Protein AF-A0A365UCQ8-F1 (afdb_monomer)

Foldseek 3Di:
DDKDWDDDDPVLLVVLVQLLVVDDLVQADAFDPDPQSDDPVRLVSLLVSLQVSQCVVVVNPNVRGDPALVVSQSSSQSSVQSCCCNRVVQVLKFWIWMDAPGIGIWMWGDDPDAIWIWTCRLCVQVAPNIDTGGLVVCVVRQQVGDDRNHTNSVVVVNRSPDSDHRD

Secondary structure (DSSP, 8-state):
---EE-PPPHHHHHHHHHHHHH--GGGSPPPPSSTTS--HHHHHHHHHHHHHHHHHHTTT-GGGS-SSSTTTHHHHHHHHHHHHHHHS---EEEEEEEESSS-EEEEEEESSSSPEEEES-GGGGT--S-EEEEHHHHHHHHTT-EETTEEHHHHHHHHHT------

Organism: NCBI:txid2259333

pLDDT: mean 89.52, std 8.08, range [54.94, 97.38]

Sequence (167 aa):
MKLYVQNPSTFFVQRAYELYNSVRNTDLPQKAGVKYGIDDSTWTKLIETTKAKLLDMAKGDKNLVPRDENGLCIYASVVAAKFFVLRNHILDTHVVRVDGKSDHYYAVAAFGGPPIICDLTCRQFGGPKYFVGTLAELKPSAKQVQAMGSNLYEIYKLGTQTRQFVV

Radius of gyration: 14.58 Å; Cα contacts (8 Å, |Δi|>4): 298; chains: 1; bounding box: 34×37×34 Å

Mean predicted aligned error: 4.05 Å

Structure (mmCIF, N/CA/C/O backbone):
data_AF-A0A365UCQ8-F1
#
_entry.id   AF-A0A365UCQ8-F1
#
loop_
_atom_site.group_PDB
_atom_site.id
_atom_site.type_symbol
_atom_site.label_atom_id
_atom_site.label_alt_id
_atom_site.label_comp_id
_atom_site.label_asym_id
_atom_site.label_entity_id
_atom_site.label_seq_id
_atom_site.pdbx_PDB_ins_code
_atom_site.Cartn_x
_atom_site.Cartn_y
_atom_site.Cartn_z
_atom_site.occupancy
_atom_site.B_iso_or_equiv
_atom_site.auth_seq_id
_atom_site.auth_comp_id
_atom_site.auth_asym_id
_atom_site.auth_atom_id
_atom_site.pdbx_PDB_model_num
ATOM 1 N N . MET A 1 1 ? -10.649 20.906 -3.510 1.00 67.38 1 MET A N 1
ATOM 2 C CA . MET A 1 1 ? -10.418 19.864 -4.536 1.00 67.38 1 MET A CA 1
ATOM 3 C C . MET A 1 1 ? -11.220 18.634 -4.142 1.00 67.38 1 MET A C 1
ATOM 5 O O . MET A 1 1 ? -11.308 18.376 -2.948 1.00 67.38 1 MET A O 1
ATOM 9 N N . LYS A 1 2 ? -11.851 17.927 -5.085 1.00 81.56 2 LYS A N 1
ATOM 10 C CA . LYS A 1 2 ? -12.670 16.743 -4.778 1.00 81.56 2 LYS A CA 1
ATOM 11 C C . LYS A 1 2 ? -11.851 15.475 -5.036 1.00 81.56 2 LYS A C 1
ATOM 13 O O . LYS A 1 2 ? -11.215 15.389 -6.079 1.00 81.56 2 LYS A O 1
ATOM 18 N N . LEU A 1 3 ? -11.836 14.560 -4.067 1.00 88.62 3 LEU A N 1
ATOM 19 C CA . LEU A 1 3 ? -11.133 13.275 -4.131 1.00 88.62 3 LEU A CA 1
ATOM 20 C C . LEU A 1 3 ? -12.063 12.184 -4.663 1.00 88.62 3 LEU A C 1
ATOM 22 O O . LEU A 1 3 ? -13.264 12.214 -4.376 1.00 88.62 3 LEU A O 1
ATOM 26 N N . TYR A 1 4 ? -11.507 11.213 -5.385 1.00 88.69 4 TYR A N 1
ATOM 27 C CA . TYR A 1 4 ? -12.265 10.098 -5.955 1.00 88.69 4 TYR A CA 1
ATOM 28 C C . TYR A 1 4 ? -11.493 8.790 -5.839 1.00 88.69 4 TYR A C 1
ATOM 30 O O . TYR A 1 4 ? -10.287 8.767 -6.051 1.00 88.69 4 TYR A O 1
ATOM 38 N N . VAL A 1 5 ? -12.192 7.689 -5.564 1.00 87.88 5 VAL A N 1
ATOM 39 C CA . VAL A 1 5 ? -11.626 6.356 -5.796 1.00 87.88 5 VAL A CA 1
ATOM 40 C C . VAL A 1 5 ? -11.814 6.017 -7.269 1.00 87.88 5 VAL A C 1
ATOM 42 O O . VAL A 1 5 ? -12.903 6.220 -7.815 1.00 87.88 5 VAL A O 1
ATOM 45 N N . GLN A 1 6 ? -10.754 5.556 -7.923 1.00 84.38 6 GLN A N 1
ATOM 46 C CA . GLN A 1 6 ? -10.782 5.220 -9.343 1.00 84.38 6 GLN A CA 1
ATOM 47 C C . GLN A 1 6 ? -10.001 3.944 -9.619 1.00 84.38 6 GLN A C 1
ATOM 49 O O . GLN A 1 6 ? -8.997 3.665 -8.973 1.00 84.38 6 GLN A O 1
ATOM 54 N N . ASN A 1 7 ? -10.382 3.234 -10.678 1.00 77.94 7 ASN A N 1
ATOM 55 C CA . ASN A 1 7 ? -9.488 2.244 -11.263 1.00 77.94 7 ASN A CA 1
ATOM 56 C C . ASN A 1 7 ? -8.293 2.967 -11.929 1.00 77.94 7 ASN A C 1
ATOM 58 O O . ASN A 1 7 ? -8.477 4.033 -12.525 1.00 77.94 7 ASN A O 1
ATOM 62 N N . PRO A 1 8 ? -7.059 2.452 -11.824 1.00 71.19 8 PRO A N 1
ATOM 63 C CA . PRO A 1 8 ? -5.920 2.983 -12.562 1.00 71.19 8 PRO A CA 1
ATOM 64 C C . PRO A 1 8 ? -6.050 2.704 -14.061 1.00 71.19 8 PRO A C 1
ATOM 66 O O . PRO A 1 8 ? -6.868 1.894 -14.498 1.00 71.19 8 PRO A O 1
ATOM 69 N N . SER A 1 9 ? -5.206 3.366 -14.859 1.00 75.25 9 SER A N 1
ATOM 70 C CA . SER A 1 9 ? -5.095 3.052 -16.288 1.00 75.25 9 SER A CA 1
ATOM 71 C C . SER A 1 9 ? -4.708 1.584 -16.512 1.00 75.25 9 SER A C 1
ATOM 73 O O . SER A 1 9 ? -4.006 0.985 -15.693 1.00 75.25 9 SER A O 1
ATOM 75 N N . THR A 1 10 ? -5.103 1.021 -17.654 1.00 73.88 10 THR A N 1
ATOM 76 C CA . THR A 1 10 ? -4.828 -0.379 -18.029 1.00 73.88 10 THR A CA 1
ATOM 77 C C . THR A 1 10 ? -3.340 -0.734 -17.997 1.00 73.88 10 THR A C 1
ATOM 79 O O . THR A 1 10 ? -2.982 -1.821 -17.552 1.00 73.88 10 THR A O 1
ATOM 82 N N . PHE A 1 11 ? -2.462 0.191 -18.391 1.00 71.00 11 PHE A N 1
ATOM 83 C CA . PHE A 1 11 ? -1.012 -0.009 -18.330 1.00 71.00 11 PHE A CA 1
ATOM 84 C C . PHE A 1 11 ? -0.507 -0.198 -16.891 1.00 71.00 11 PHE A C 1
ATOM 86 O O . PHE A 1 11 ? 0.287 -1.100 -16.615 1.00 71.00 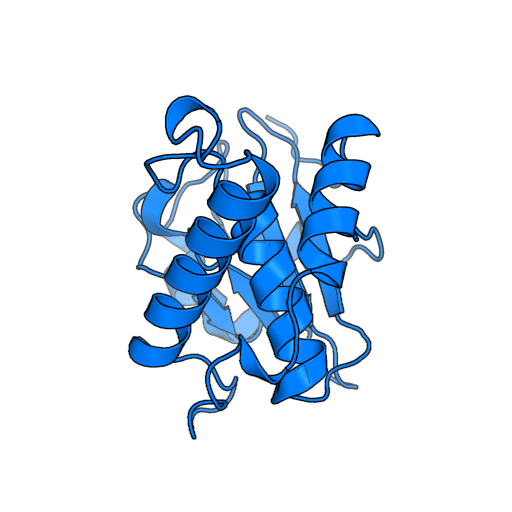11 PHE A O 1
ATOM 93 N N . PHE A 1 12 ? -0.995 0.624 -15.956 1.00 76.38 12 PHE A N 1
ATOM 94 C CA . PHE A 1 12 ? -0.628 0.503 -14.544 1.00 76.38 12 PHE A CA 1
ATOM 95 C C . PHE A 1 12 ? -1.195 -0.770 -13.915 1.00 76.38 12 PHE A C 1
ATOM 97 O O . PHE A 1 12 ? -0.492 -1.415 -13.140 1.00 76.38 12 PHE A O 1
ATOM 104 N N . VAL A 1 13 ? -2.416 -1.168 -14.293 1.00 79.31 13 VAL A N 1
ATOM 105 C CA . VAL A 1 13 ? -3.010 -2.447 -13.871 1.00 79.31 13 VAL A CA 1
ATOM 106 C C . VAL A 1 13 ? -2.134 -3.618 -14.309 1.00 79.31 13 VAL A C 1
ATOM 108 O O . VAL A 1 13 ? -1.779 -4.444 -13.478 1.00 79.31 13 VAL A O 1
ATOM 111 N N . GLN A 1 14 ? -1.707 -3.669 -15.575 1.00 82.12 14 GLN A N 1
ATOM 112 C CA . GLN A 1 14 ? -0.882 -4.775 -16.067 1.00 82.12 14 GLN A CA 1
ATOM 113 C C . GLN A 1 14 ? 0.439 -4.903 -15.292 1.00 82.12 14 GLN A C 1
ATOM 115 O O . GLN A 1 14 ? 0.810 -5.999 -14.875 1.00 82.12 14 GLN A O 1
ATOM 120 N N . ARG A 1 15 ? 1.140 -3.790 -15.049 1.00 82.38 15 ARG A N 1
ATOM 121 C CA . ARG A 1 15 ? 2.388 -3.808 -14.269 1.00 82.38 15 ARG A CA 1
ATOM 122 C C . ARG A 1 15 ? 2.161 -4.202 -12.808 1.00 82.38 15 ARG A C 1
ATOM 124 O O . ARG A 1 15 ? 2.971 -4.941 -12.253 1.00 82.38 15 ARG A O 1
ATOM 131 N N . ALA A 1 16 ? 1.076 -3.739 -12.191 1.00 87.56 16 ALA A N 1
ATOM 132 C CA . ALA A 1 16 ? 0.691 -4.147 -10.841 1.00 87.56 16 ALA A CA 1
ATOM 133 C C . ALA A 1 16 ? 0.383 -5.654 -10.772 1.00 87.56 16 ALA A C 1
ATOM 135 O O . ALA A 1 16 ? 0.872 -6.334 -9.869 1.00 87.56 16 ALA A O 1
ATOM 136 N N . TYR A 1 17 ? -0.335 -6.188 -11.761 1.00 88.56 17 TYR A N 1
ATOM 137 C CA . TYR A 1 17 ? -0.645 -7.612 -11.886 1.00 88.56 17 TYR A CA 1
ATOM 138 C C . TYR A 1 17 ? 0.618 -8.472 -12.042 1.00 88.56 17 TYR A C 1
ATOM 140 O O . TYR A 1 17 ? 0.803 -9.467 -11.334 1.00 88.56 17 TYR A O 1
ATOM 148 N N . GLU A 1 18 ? 1.524 -8.081 -12.944 1.00 90.56 18 GLU A N 1
ATOM 149 C CA . GLU A 1 18 ? 2.822 -8.742 -13.141 1.00 90.56 18 GLU A CA 1
ATOM 150 C C . GLU A 1 18 ? 3.636 -8.753 -11.839 1.00 90.56 18 GLU A C 1
ATOM 152 O O . GLU A 1 18 ? 4.142 -9.801 -11.424 1.00 90.56 18 GLU A O 1
ATOM 157 N N . LEU A 1 19 ? 3.699 -7.613 -11.141 1.00 93.81 19 LEU A N 1
ATOM 158 C CA . LEU A 1 19 ? 4.380 -7.510 -9.854 1.00 93.81 19 LEU A CA 1
ATOM 159 C C . LEU A 1 19 ? 3.751 -8.450 -8.819 1.00 93.81 19 LEU A C 1
ATOM 161 O O . LEU A 1 19 ? 4.464 -9.251 -8.213 1.00 93.81 19 LEU A O 1
ATOM 165 N N . TYR A 1 20 ? 2.429 -8.415 -8.647 1.00 94.50 20 TYR A N 1
ATOM 166 C CA . TYR A 1 20 ? 1.726 -9.254 -7.675 1.00 94.50 20 TYR A CA 1
ATOM 167 C C . TYR A 1 20 ? 1.977 -10.750 -7.889 1.00 94.50 20 TYR A C 1
ATOM 169 O O . TYR A 1 20 ? 2.106 -11.512 -6.924 1.00 94.50 20 TYR A O 1
ATOM 177 N N . ASN A 1 21 ? 2.040 -11.192 -9.145 1.00 94.44 21 ASN A N 1
ATOM 178 C CA . ASN A 1 21 ? 2.278 -12.593 -9.488 1.00 94.44 21 ASN A CA 1
ATOM 179 C C . ASN A 1 21 ? 3.757 -12.987 -9.431 1.00 94.44 21 ASN A C 1
ATOM 181 O O . ASN A 1 21 ? 4.067 -14.148 -9.165 1.00 94.44 21 ASN A O 1
ATOM 185 N N . SER A 1 22 ? 4.678 -12.039 -9.610 1.00 95.38 22 SER A N 1
ATOM 186 C CA . SER A 1 22 ? 6.114 -12.296 -9.453 1.00 95.38 22 SER A CA 1
ATOM 187 C C . SER A 1 22 ? 6.553 -12.450 -7.991 1.00 95.38 22 SER A C 1
ATOM 189 O O . SER A 1 22 ? 7.576 -13.091 -7.728 1.00 95.38 22 SER A O 1
ATOM 191 N N . VAL A 1 23 ? 5.800 -11.882 -7.040 1.00 96.56 23 VAL A N 1
ATOM 192 C CA . VAL A 1 23 ? 6.054 -11.994 -5.596 1.00 96.56 23 VAL A CA 1
ATOM 193 C C . VAL A 1 23 ? 5.546 -13.334 -5.070 1.00 96.56 23 VAL A C 1
ATOM 195 O O . VAL A 1 23 ? 4.347 -13.626 -5.062 1.00 96.56 23 VAL A O 1
ATOM 198 N N . ARG A 1 24 ? 6.474 -14.151 -4.582 1.00 95.31 24 ARG A N 1
ATOM 199 C CA . ARG A 1 24 ? 6.230 -15.476 -4.007 1.00 95.31 24 ARG A CA 1
ATOM 200 C C . ARG A 1 24 ? 6.292 -15.415 -2.488 1.00 95.31 24 ARG A C 1
ATOM 202 O O . ARG A 1 24 ? 6.868 -14.503 -1.904 1.00 95.31 24 ARG A O 1
ATOM 209 N N . ASN A 1 25 ? 5.775 -16.454 -1.835 1.00 94.25 25 ASN A N 1
ATOM 210 C CA . ASN A 1 25 ? 5.845 -16.568 -0.377 1.00 94.25 25 ASN A CA 1
ATOM 211 C C . ASN A 1 25 ? 7.295 -16.505 0.145 1.00 94.25 25 ASN A C 1
ATOM 213 O O . ASN A 1 25 ? 7.558 -15.898 1.174 1.00 94.25 25 ASN A O 1
ATOM 217 N N . THR A 1 26 ? 8.252 -17.082 -0.587 1.00 95.38 26 THR A N 1
ATOM 218 C CA . THR A 1 26 ? 9.686 -17.062 -0.245 1.00 95.38 26 THR A CA 1
ATOM 219 C C . THR A 1 26 ? 10.332 -15.681 -0.344 1.00 95.38 26 THR A C 1
ATOM 221 O O . THR A 1 26 ? 11.362 -15.466 0.282 1.00 95.38 26 THR A O 1
ATOM 224 N N . ASP A 1 27 ? 9.736 -14.750 -1.095 1.00 95.69 27 ASP A N 1
ATOM 225 C CA . ASP A 1 27 ? 10.250 -13.382 -1.262 1.00 95.69 27 ASP A CA 1
ATOM 226 C C . ASP A 1 27 ? 9.804 -12.449 -0.127 1.00 95.69 27 ASP A C 1
ATOM 228 O O . ASP A 1 27 ? 10.278 -11.318 -0.010 1.00 95.69 27 ASP A O 1
ATOM 232 N N . LEU A 1 28 ? 8.834 -12.894 0.673 1.00 96.50 28 LEU A N 1
ATOM 233 C CA . LEU A 1 28 ? 8.207 -12.089 1.706 1.00 96.50 28 LEU A CA 1
ATOM 234 C C . LEU A 1 28 ? 8.817 -12.396 3.073 1.00 96.50 28 LEU A C 1
ATOM 236 O O . LEU A 1 28 ? 9.024 -13.573 3.397 1.00 96.50 28 LEU A O 1
ATOM 240 N N . PRO A 1 29 ? 9.028 -11.378 3.926 1.00 94.94 29 PRO A N 1
ATOM 241 C CA . PRO A 1 29 ? 9.401 -11.612 5.313 1.00 94.94 29 PRO A CA 1
ATOM 242 C C . PRO A 1 29 ? 8.352 -12.478 6.018 1.00 94.94 29 PRO A C 1
ATOM 244 O O . PRO A 1 29 ? 7.184 -12.522 5.623 1.00 94.94 29 PRO A O 1
ATOM 247 N N . GLN A 1 30 ? 8.764 -13.165 7.082 1.00 93.19 30 GLN A N 1
ATOM 248 C CA . GLN A 1 30 ? 7.794 -13.708 8.030 1.00 93.19 30 GLN A CA 1
ATOM 249 C C . GLN A 1 30 ? 7.014 -12.552 8.658 1.00 93.19 30 GLN A C 1
ATOM 251 O O . GLN A 1 30 ? 7.579 -11.474 8.851 1.00 93.19 30 GLN A O 1
ATOM 256 N N . LYS A 1 31 ? 5.733 -12.770 8.977 1.00 87.75 31 LYS A N 1
ATOM 257 C CA . LYS A 1 31 ? 4.966 -11.748 9.691 1.00 87.75 31 LYS A CA 1
ATOM 258 C C . LYS A 1 31 ? 5.605 -11.475 11.047 1.00 87.75 31 LYS A C 1
ATOM 260 O O . LYS A 1 31 ? 5.988 -12.411 11.753 1.00 87.75 31 LYS A O 1
ATOM 265 N N . ALA A 1 32 ? 5.698 -10.205 11.415 1.00 85.88 32 ALA A N 1
ATOM 266 C CA . ALA A 1 32 ? 6.089 -9.840 12.764 1.00 85.88 32 ALA A CA 1
ATOM 267 C C . ALA A 1 32 ? 5.032 -10.327 13.773 1.00 85.88 32 ALA A C 1
ATOM 269 O O . ALA A 1 32 ? 3.850 -10.448 13.451 1.00 85.88 32 ALA A O 1
ATOM 270 N N . GLY A 1 33 ? 5.439 -10.565 15.022 1.00 86.62 33 GLY A N 1
ATOM 271 C CA . GLY A 1 33 ? 4.529 -10.930 16.120 1.00 86.62 33 GLY A CA 1
ATOM 272 C C . GLY A 1 33 ? 3.608 -9.793 16.592 1.00 86.62 33 GLY A C 1
ATOM 273 O O . GLY A 1 33 ? 2.976 -9.912 17.637 1.00 86.62 33 GLY A O 1
ATOM 274 N N . VAL A 1 34 ? 3.552 -8.677 15.858 1.00 90.00 34 VAL A N 1
ATOM 275 C CA . VAL A 1 34 ? 2.696 -7.518 16.141 1.00 90.00 34 VAL A CA 1
ATOM 276 C C . VAL A 1 34 ? 1.305 -7.703 15.533 1.00 90.00 34 VAL A C 1
ATOM 278 O O . VAL A 1 34 ? 1.121 -8.477 14.596 1.00 90.00 34 VAL A O 1
ATOM 281 N N . LYS A 1 35 ? 0.322 -6.941 16.031 1.00 89.75 35 LYS A N 1
ATOM 282 C CA . LYS A 1 35 ? -1.113 -7.089 15.717 1.00 89.75 35 LYS A CA 1
ATOM 283 C C . LYS A 1 35 ? -1.441 -7.270 14.225 1.00 89.75 35 LYS A C 1
ATOM 285 O O . LYS A 1 35 ? -2.301 -8.079 13.895 1.00 89.75 35 LYS A O 1
ATOM 290 N N . TYR A 1 36 ? -0.757 -6.544 13.339 1.00 92.62 36 TYR A N 1
ATOM 291 C CA . TYR A 1 36 ? -0.997 -6.574 11.888 1.00 92.62 36 TYR A CA 1
ATOM 292 C C . TYR A 1 36 ? 0.153 -7.184 11.079 1.00 92.62 36 TYR A C 1
ATOM 294 O O . TYR A 1 36 ? 0.174 -7.092 9.854 1.00 92.62 36 TYR A O 1
ATOM 302 N N . GLY A 1 37 ? 1.125 -7.803 11.748 1.00 93.06 37 GLY A N 1
ATOM 303 C CA . GLY A 1 37 ? 2.243 -8.480 11.098 1.00 93.06 37 GLY A CA 1
ATOM 304 C C . GLY A 1 37 ? 3.298 -7.571 10.468 1.00 93.06 37 GLY A C 1
ATOM 305 O O . GLY A 1 37 ? 4.264 -8.103 9.935 1.00 93.06 37 GLY A O 1
ATOM 306 N N . ILE A 1 38 ? 3.144 -6.243 10.534 1.00 95.69 38 ILE A N 1
ATOM 307 C CA . ILE A 1 38 ? 4.084 -5.266 9.971 1.00 95.69 38 ILE A CA 1
ATOM 308 C C . ILE A 1 38 ? 4.682 -4.422 11.097 1.00 95.69 38 ILE A C 1
ATOM 310 O O . ILE A 1 38 ? 3.969 -3.688 11.778 1.00 95.69 38 ILE A O 1
ATOM 314 N N . ASP A 1 39 ? 5.995 -4.539 11.258 1.00 95.69 39 ASP A N 1
ATOM 315 C CA . ASP A 1 39 ? 6.864 -3.684 12.066 1.00 95.69 39 ASP A CA 1
ATOM 316 C C . ASP A 1 39 ? 7.932 -3.017 11.171 1.00 95.69 39 ASP A C 1
ATOM 318 O O . ASP A 1 39 ? 7.918 -3.173 9.948 1.00 95.69 39 ASP A O 1
ATOM 322 N N . ASP A 1 40 ? 8.894 -2.305 11.762 1.00 96.00 40 ASP A N 1
ATOM 323 C CA . ASP A 1 40 ? 9.967 -1.632 11.016 1.00 96.00 40 ASP A CA 1
ATOM 324 C C . ASP A 1 40 ? 10.819 -2.594 10.170 1.00 96.00 40 ASP A C 1
ATOM 326 O O . ASP A 1 40 ? 11.223 -2.244 9.057 1.00 96.00 40 ASP A O 1
ATOM 330 N N . SER A 1 41 ? 11.083 -3.811 10.661 1.00 95.81 41 SER A N 1
ATOM 331 C CA . SER A 1 41 ? 11.848 -4.816 9.911 1.00 95.81 41 SER A CA 1
ATOM 332 C C . SER A 1 41 ? 11.050 -5.348 8.723 1.00 95.81 41 SER A C 1
ATOM 334 O O . SER A 1 41 ? 11.566 -5.437 7.606 1.00 95.81 41 SER A O 1
ATOM 336 N N . THR A 1 42 ? 9.775 -5.657 8.949 1.00 97.19 42 THR A N 1
ATOM 337 C CA . THR A 1 42 ? 8.856 -6.148 7.923 1.00 97.19 42 THR A CA 1
ATOM 338 C C . THR A 1 42 ? 8.655 -5.087 6.852 1.00 97.19 42 THR A C 1
ATOM 340 O O . THR A 1 42 ? 8.844 -5.383 5.678 1.00 97.19 42 THR A O 1
ATOM 343 N N . TRP A 1 43 ? 8.357 -3.844 7.240 1.00 96.75 43 TRP A N 1
ATOM 344 C CA . TRP A 1 43 ? 8.241 -2.709 6.323 1.00 96.75 43 TRP A CA 1
ATOM 345 C C . TRP A 1 43 ? 9.487 -2.563 5.445 1.00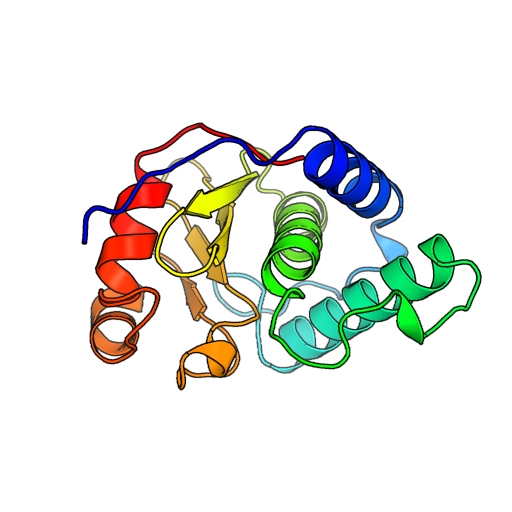 96.75 43 TRP A C 1
ATOM 347 O O . TRP A 1 43 ? 9.365 -2.519 4.221 1.00 96.75 43 TRP A O 1
ATOM 357 N N . THR A 1 44 ? 10.679 -2.569 6.054 1.00 96.31 44 THR A N 1
ATOM 358 C CA . THR A 1 44 ? 11.949 -2.435 5.322 1.00 96.31 44 THR A CA 1
ATOM 359 C C . THR A 1 44 ? 12.072 -3.517 4.250 1.00 96.31 44 THR A C 1
ATOM 361 O O . THR A 1 44 ? 12.287 -3.207 3.079 1.00 96.31 44 THR A O 1
ATOM 364 N N . LYS A 1 45 ? 11.830 -4.779 4.622 1.00 97.12 45 LYS A N 1
ATOM 365 C CA . LYS A 1 45 ? 11.893 -5.914 3.693 1.00 97.12 45 LYS A CA 1
ATOM 366 C C . LYS A 1 45 ? 10.826 -5.852 2.603 1.00 97.12 45 LYS A C 1
ATOM 368 O O . LYS A 1 45 ? 11.113 -6.200 1.467 1.00 97.12 45 LYS A O 1
ATOM 373 N N . LEU A 1 46 ? 9.610 -5.390 2.900 1.00 97.38 46 LEU A N 1
ATOM 374 C CA . LEU A 1 46 ? 8.571 -5.216 1.877 1.00 97.38 46 LEU A CA 1
ATOM 375 C C . LEU A 1 46 ? 8.965 -4.146 0.847 1.00 97.38 46 LEU A C 1
ATOM 377 O O . LEU A 1 46 ? 8.771 -4.355 -0.353 1.00 97.38 46 LEU A O 1
ATOM 381 N N . ILE A 1 47 ? 9.567 -3.035 1.283 1.00 95.94 47 ILE A N 1
ATOM 382 C CA . ILE A 1 47 ? 10.105 -2.007 0.379 1.00 95.94 47 ILE A CA 1
ATOM 383 C C . ILE A 1 47 ? 11.263 -2.562 -0.463 1.00 95.94 47 ILE A C 1
ATOM 385 O O . ILE A 1 47 ? 11.300 -2.336 -1.675 1.00 95.94 47 ILE A O 1
ATOM 389 N N . GLU A 1 48 ? 12.178 -3.324 0.138 1.00 95.31 48 GLU A N 1
ATOM 390 C CA . GLU A 1 48 ? 13.280 -3.984 -0.575 1.00 95.31 48 GLU A CA 1
ATOM 391 C C . GLU A 1 48 ? 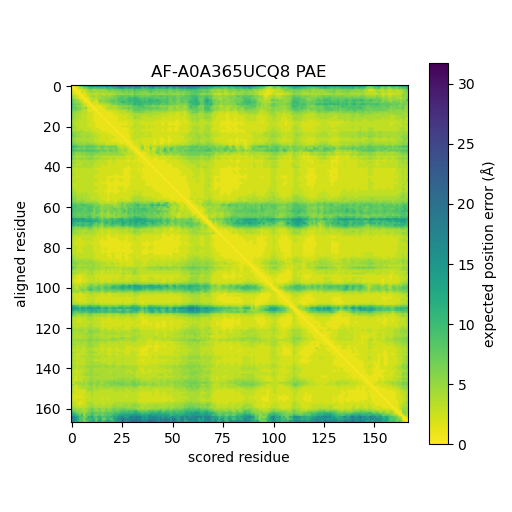12.770 -4.983 -1.619 1.00 95.31 48 GLU A C 1
ATOM 393 O O . GLU A 1 48 ? 13.172 -4.903 -2.781 1.00 95.31 48 GLU A O 1
ATOM 398 N N . THR A 1 49 ? 11.830 -5.859 -1.250 1.00 96.81 49 THR A N 1
ATOM 399 C CA . THR A 1 49 ? 11.193 -6.811 -2.171 1.00 96.81 49 THR A CA 1
ATOM 400 C C . THR A 1 49 ? 10.508 -6.081 -3.322 1.00 96.81 49 THR A C 1
ATOM 402 O O . THR A 1 49 ? 10.668 -6.477 -4.475 1.00 96.81 49 THR A O 1
ATOM 405 N N . THR A 1 50 ? 9.806 -4.978 -3.042 1.00 95.62 50 THR A N 1
ATOM 406 C CA . THR A 1 50 ? 9.182 -4.144 -4.082 1.00 95.62 50 THR A CA 1
ATOM 407 C C . THR A 1 50 ? 10.225 -3.651 -5.082 1.00 95.62 50 THR A C 1
ATOM 409 O O . THR A 1 50 ? 10.085 -3.871 -6.285 1.00 95.62 50 THR A O 1
ATOM 412 N N . LYS A 1 51 ? 11.308 -3.031 -4.602 1.00 93.94 51 LYS A N 1
ATOM 413 C CA . LYS A 1 51 ? 12.369 -2.492 -5.466 1.00 93.94 51 LYS A CA 1
ATOM 414 C C . LYS A 1 51 ? 13.090 -3.585 -6.255 1.00 93.94 51 LYS A C 1
ATOM 416 O O . LYS A 1 51 ? 13.350 -3.397 -7.441 1.00 93.94 51 LYS A O 1
ATOM 421 N N . ALA A 1 52 ? 13.382 -4.722 -5.627 1.00 94.25 52 ALA A N 1
ATOM 422 C CA . ALA A 1 52 ? 14.050 -5.847 -6.275 1.00 94.25 52 ALA A CA 1
ATOM 423 C C . ALA A 1 52 ? 13.209 -6.435 -7.417 1.00 94.25 52 ALA A C 1
ATOM 425 O O . ALA A 1 52 ? 13.729 -6.662 -8.508 1.00 94.25 52 ALA A O 1
ATOM 426 N N . LYS A 1 53 ? 11.901 -6.624 -7.202 1.00 95.06 53 LYS A N 1
ATOM 427 C CA . LYS A 1 53 ? 10.992 -7.154 -8.231 1.00 95.06 53 LYS A CA 1
ATOM 428 C C . LYS A 1 53 ? 10.781 -6.177 -9.379 1.00 95.06 53 LYS A C 1
ATOM 430 O O . LYS A 1 53 ? 10.801 -6.590 -10.533 1.00 95.06 53 LYS A O 1
ATOM 435 N N . LEU A 1 54 ? 10.654 -4.884 -9.087 1.00 91.94 54 LEU A N 1
ATOM 436 C CA . LEU A 1 54 ? 10.593 -3.865 -10.135 1.00 91.94 54 LEU A CA 1
ATOM 437 C C . LEU A 1 54 ? 11.875 -3.824 -10.969 1.00 91.94 54 LEU A C 1
ATOM 439 O O . LEU A 1 54 ? 11.800 -3.697 -12.188 1.00 91.94 54 LEU A O 1
ATOM 443 N N . LEU A 1 55 ? 13.041 -3.966 -10.335 1.00 92.12 55 LEU A N 1
ATOM 444 C CA . LEU A 1 55 ? 14.318 -4.008 -11.041 1.00 92.12 55 LEU A CA 1
ATOM 445 C C . LEU A 1 55 ? 14.425 -5.230 -11.963 1.00 92.12 55 LEU A C 1
ATOM 447 O O . LEU A 1 55 ? 14.881 -5.096 -13.097 1.00 92.12 55 LEU A O 1
ATOM 451 N N . ASP A 1 56 ? 13.977 -6.396 -11.500 1.00 92.50 56 ASP A N 1
ATOM 452 C CA . ASP A 1 56 ? 13.910 -7.620 -12.306 1.00 92.50 56 ASP A CA 1
ATOM 453 C C . ASP A 1 56 ? 12.971 -7.450 -13.515 1.00 92.50 56 ASP A C 1
ATOM 455 O O . ASP A 1 56 ? 13.364 -7.679 -14.659 1.00 92.50 56 ASP A O 1
ATOM 459 N N . MET A 1 57 ? 11.767 -6.908 -13.296 1.00 90.06 57 MET A N 1
ATOM 460 C CA . MET A 1 57 ? 10.802 -6.588 -14.361 1.00 90.06 57 MET A CA 1
ATOM 461 C C . MET A 1 57 ? 11.319 -5.536 -15.356 1.00 90.06 57 MET A C 1
ATOM 463 O O . MET A 1 57 ? 10.919 -5.531 -16.524 1.00 90.06 57 MET A O 1
ATOM 467 N N . ALA A 1 58 ? 12.201 -4.646 -14.902 1.00 88.50 58 ALA A N 1
ATOM 468 C CA . ALA A 1 58 ? 12.911 -3.670 -15.721 1.00 88.50 58 ALA A CA 1
ATOM 469 C C . ALA A 1 58 ? 14.177 -4.244 -16.387 1.00 88.50 58 ALA A C 1
ATOM 471 O O . ALA A 1 58 ? 14.932 -3.493 -17.002 1.00 88.50 58 ALA A O 1
ATOM 472 N N . LYS A 1 59 ? 14.438 -5.555 -16.274 1.00 88.81 59 LYS A N 1
ATOM 473 C CA . LYS A 1 59 ? 15.641 -6.232 -16.794 1.00 88.81 59 LYS A CA 1
ATOM 474 C C . LYS A 1 59 ? 16.945 -5.579 -16.322 1.00 88.81 59 LYS A C 1
ATOM 476 O O . LYS A 1 59 ? 17.918 -5.492 -17.067 1.00 88.81 59 LYS A O 1
ATOM 481 N N . GLY A 1 60 ? 16.958 -5.095 -15.082 1.00 82.31 60 GLY A N 1
ATOM 482 C CA . GLY A 1 60 ? 18.109 -4.426 -14.481 1.00 82.31 60 GLY A CA 1
ATOM 483 C C . GLY A 1 60 ? 18.232 -2.932 -14.796 1.00 82.31 60 GLY A C 1
ATOM 484 O O . GLY A 1 60 ? 19.141 -2.294 -14.258 1.00 82.31 60 GLY A O 1
ATOM 485 N N . ASP A 1 61 ? 17.335 -2.341 -15.595 1.00 82.56 61 ASP A N 1
ATOM 486 C CA . ASP A 1 61 ? 17.348 -0.897 -15.837 1.00 82.56 61 ASP A CA 1
ATOM 487 C C . ASP A 1 61 ? 16.806 -0.124 -14.625 1.00 82.56 61 ASP A C 1
ATOM 489 O O . ASP A 1 61 ? 15.602 0.049 -14.420 1.00 82.56 61 ASP A O 1
ATOM 493 N N . LYS A 1 62 ? 17.736 0.388 -13.817 1.00 80.44 62 LYS A N 1
ATOM 494 C CA . LYS A 1 62 ? 17.444 1.170 -12.608 1.00 80.44 62 LYS A CA 1
ATOM 495 C C . LYS A 1 62 ? 16.729 2.493 -12.893 1.00 80.44 62 LYS A C 1
ATOM 497 O O . LYS A 1 62 ? 16.209 3.090 -11.954 1.00 80.44 62 LYS A O 1
ATOM 502 N N . ASN A 1 63 ? 16.710 2.981 -14.134 1.00 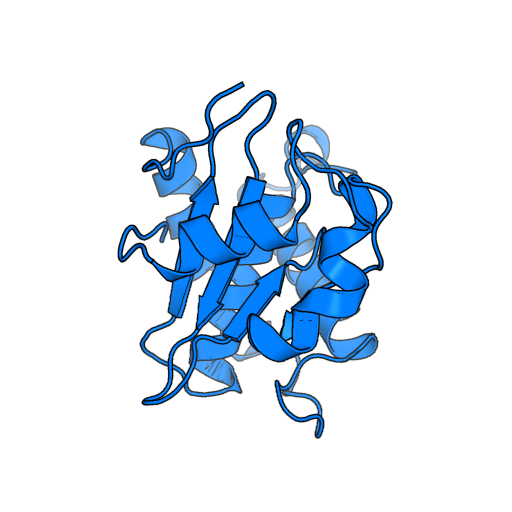78.88 63 ASN A N 1
ATOM 503 C CA . ASN A 1 63 ? 16.014 4.224 -14.478 1.00 78.88 63 ASN A CA 1
ATOM 504 C C . ASN A 1 63 ? 14.498 4.038 -14.590 1.00 78.88 63 ASN A C 1
ATOM 506 O O . ASN A 1 63 ? 13.763 5.018 -14.519 1.00 78.88 63 ASN A O 1
ATOM 510 N N . LEU A 1 64 ? 14.035 2.792 -14.718 1.00 77.12 64 LEU A N 1
ATOM 511 C CA . LEU A 1 64 ? 12.615 2.444 -14.786 1.00 77.12 64 LEU A CA 1
ATOM 512 C C . LEU A 1 64 ? 12.015 2.106 -13.412 1.00 77.12 64 LEU A C 1
ATOM 514 O O . LEU A 1 64 ? 10.817 1.843 -13.311 1.00 77.12 64 LEU A O 1
ATOM 518 N N . VAL A 1 65 ? 12.830 2.116 -12.352 1.00 82.12 65 VAL A N 1
ATOM 519 C CA . VAL A 1 65 ? 12.398 1.857 -10.974 1.00 82.12 65 VAL A CA 1
ATOM 520 C C . VAL A 1 65 ? 12.302 3.186 -10.218 1.00 82.12 65 VAL A C 1
ATOM 522 O O . VAL A 1 65 ? 13.287 3.930 -10.193 1.00 82.12 65 VAL A O 1
ATOM 525 N N . PRO A 1 66 ? 11.165 3.493 -9.560 1.00 80.75 66 PRO A N 1
ATOM 526 C CA . PRO A 1 66 ? 11.062 4.653 -8.681 1.00 80.75 66 PRO A CA 1
ATOM 527 C C . PRO A 1 66 ? 12.186 4.653 -7.636 1.00 80.75 66 PRO A C 1
ATOM 529 O O . PRO A 1 66 ? 12.389 3.672 -6.912 1.00 80.75 66 PRO A O 1
ATOM 532 N N . ARG A 1 67 ? 12.963 5.740 -7.595 1.00 69.94 67 ARG A N 1
ATOM 533 C CA . ARG A 1 67 ? 14.137 5.853 -6.713 1.00 69.94 67 ARG A CA 1
ATOM 534 C C . ARG A 1 67 ? 13.729 6.192 -5.281 1.00 69.94 67 ARG A C 1
ATOM 536 O O . ARG A 1 67 ? 14.320 5.673 -4.329 1.00 69.94 67 ARG A O 1
ATOM 543 N N . ASP A 1 68 ? 12.720 7.039 -5.146 1.00 75.50 68 ASP A N 1
ATOM 544 C CA . ASP A 1 68 ? 12.128 7.496 -3.897 1.00 75.50 68 ASP A CA 1
ATOM 545 C C . ASP A 1 68 ? 10.717 6.911 -3.706 1.00 75.50 68 ASP A C 1
ATOM 547 O O . ASP A 1 68 ? 10.271 6.032 -4.443 1.00 75.50 68 ASP A O 1
ATOM 551 N N . GLU A 1 69 ? 10.040 7.333 -2.641 1.00 72.00 69 GLU A N 1
ATOM 552 C CA . GLU A 1 69 ? 8.690 6.860 -2.315 1.00 72.00 69 GLU A CA 1
ATOM 553 C C . GLU A 1 69 ? 7.627 7.418 -3.283 1.00 72.00 69 GLU A C 1
ATOM 555 O O . GLU A 1 69 ? 6.545 6.837 -3.411 1.00 72.00 69 GLU A O 1
ATOM 560 N N . ASN A 1 70 ? 7.957 8.485 -4.023 1.00 72.19 70 ASN A N 1
ATOM 561 C CA . ASN A 1 70 ? 7.093 9.071 -5.041 1.00 72.19 70 A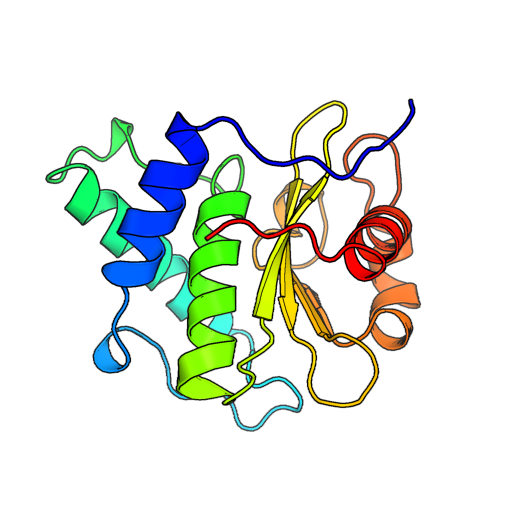SN A CA 1
ATOM 562 C C . ASN A 1 70 ? 6.962 8.112 -6.233 1.00 72.19 70 ASN A C 1
ATOM 564 O O . ASN A 1 70 ? 7.931 7.761 -6.900 1.00 72.19 70 ASN A O 1
ATOM 568 N N . GLY A 1 71 ? 5.740 7.652 -6.499 1.00 79.69 71 GLY A N 1
ATOM 569 C CA . GLY A 1 71 ? 5.472 6.650 -7.538 1.00 79.69 71 GLY A CA 1
ATOM 570 C C . GLY A 1 71 ? 5.777 5.206 -7.120 1.00 79.69 71 GLY A C 1
ATOM 571 O O . GLY A 1 71 ? 5.397 4.280 -7.836 1.00 79.69 71 GLY A O 1
ATOM 572 N N . LEU A 1 72 ? 6.380 4.983 -5.946 1.00 88.50 72 LEU A N 1
ATOM 573 C CA . LEU A 1 72 ? 6.522 3.646 -5.361 1.00 88.50 72 LEU A CA 1
ATOM 574 C C . LEU A 1 72 ? 5.228 3.177 -4.681 1.00 88.50 72 LEU A C 1
ATOM 576 O O . LEU A 1 72 ? 5.021 1.975 -4.544 1.00 88.50 72 LEU A O 1
ATOM 580 N N . CYS A 1 73 ? 4.351 4.104 -4.280 1.00 89.25 73 CYS A N 1
ATOM 581 C CA . CYS A 1 73 ? 3.146 3.824 -3.495 1.00 89.25 73 CYS A CA 1
ATOM 582 C C . CYS A 1 73 ? 2.229 2.761 -4.118 1.00 89.25 73 CYS A C 1
ATOM 584 O O . CYS A 1 73 ? 1.763 1.880 -3.400 1.00 89.25 73 CYS A O 1
ATOM 586 N N . ILE A 1 74 ? 2.038 2.752 -5.443 1.00 88.81 74 ILE A N 1
ATOM 587 C CA . ILE A 1 74 ? 1.277 1.693 -6.130 1.00 88.81 74 ILE A CA 1
ATOM 588 C C . ILE A 1 74 ? 1.926 0.321 -5.933 1.00 88.81 74 ILE A C 1
ATOM 590 O O . ILE A 1 74 ? 1.288 -0.616 -5.457 1.00 88.81 74 ILE A O 1
ATOM 594 N N . TYR A 1 75 ? 3.214 0.210 -6.238 1.00 91.62 75 TYR A N 1
ATOM 595 C CA . TYR A 1 75 ? 3.939 -1.055 -6.224 1.00 91.62 75 TYR A CA 1
ATOM 596 C C . TYR A 1 75 ? 4.140 -1.586 -4.803 1.00 91.62 75 TYR A C 1
ATOM 598 O O . TYR A 1 75 ? 3.942 -2.773 -4.554 1.00 91.62 75 TYR A O 1
ATOM 606 N N . ALA A 1 76 ? 4.460 -0.708 -3.851 1.00 94.88 76 ALA A N 1
ATOM 607 C CA . ALA A 1 76 ? 4.571 -1.072 -2.443 1.00 94.88 76 ALA A CA 1
ATOM 608 C C . ALA A 1 76 ? 3.227 -1.563 -1.890 1.00 94.88 76 ALA A C 1
ATOM 610 O O . ALA A 1 76 ? 3.194 -2.536 -1.140 1.00 94.88 76 ALA A O 1
ATOM 611 N N . SER A 1 77 ? 2.113 -0.957 -2.313 1.00 94.62 77 SER A N 1
ATOM 612 C CA . SER A 1 77 ? 0.769 -1.412 -1.939 1.00 94.62 77 SER A CA 1
ATOM 613 C C . SER A 1 77 ? 0.438 -2.786 -2.510 1.00 94.62 77 SER A C 1
ATOM 615 O O . SER A 1 77 ? -0.146 -3.607 -1.811 1.00 94.62 77 SER A O 1
ATOM 617 N N . VAL A 1 78 ? 0.857 -3.079 -3.744 1.00 94.81 78 VAL A N 1
ATOM 618 C CA . VAL A 1 78 ? 0.704 -4.410 -4.355 1.00 94.81 78 VAL A CA 1
ATOM 619 C C . VAL A 1 78 ? 1.466 -5.473 -3.560 1.00 94.81 78 VAL A C 1
ATOM 621 O O . VAL A 1 78 ? 0.918 -6.535 -3.252 1.00 94.81 78 VAL A O 1
ATOM 624 N N . VAL A 1 79 ? 2.715 -5.191 -3.178 1.00 96.81 79 VAL A N 1
ATOM 625 C CA . VAL A 1 79 ? 3.517 -6.115 -2.359 1.00 96.81 79 VAL A CA 1
ATOM 626 C C . VAL A 1 79 ? 2.930 -6.261 -0.953 1.00 96.81 79 VAL A C 1
ATOM 628 O O . VAL A 1 79 ? 2.853 -7.380 -0.444 1.00 96.81 79 VAL A O 1
ATOM 631 N N . ALA A 1 80 ? 2.446 -5.174 -0.345 1.00 96.69 80 ALA A N 1
ATOM 632 C CA . ALA A 1 80 ? 1.738 -5.215 0.934 1.00 96.69 80 ALA A CA 1
ATOM 633 C C . ALA A 1 80 ? 0.474 -6.081 0.845 1.00 96.69 80 ALA A C 1
ATOM 635 O O . ALA A 1 80 ? 0.248 -6.938 1.699 1.00 96.69 80 ALA A O 1
ATOM 636 N N . ALA A 1 81 ? -0.314 -5.922 -0.220 1.00 94.94 81 ALA A N 1
ATOM 637 C CA . ALA A 1 81 ? -1.506 -6.722 -0.454 1.00 94.94 81 ALA A CA 1
ATOM 638 C C . ALA A 1 81 ? -1.162 -8.214 -0.565 1.00 94.94 81 ALA A C 1
ATOM 640 O O . ALA A 1 81 ? -1.776 -9.054 0.097 1.00 94.94 81 ALA A O 1
ATOM 641 N N . LYS A 1 82 ? -0.115 -8.553 -1.330 1.00 96.12 82 LYS 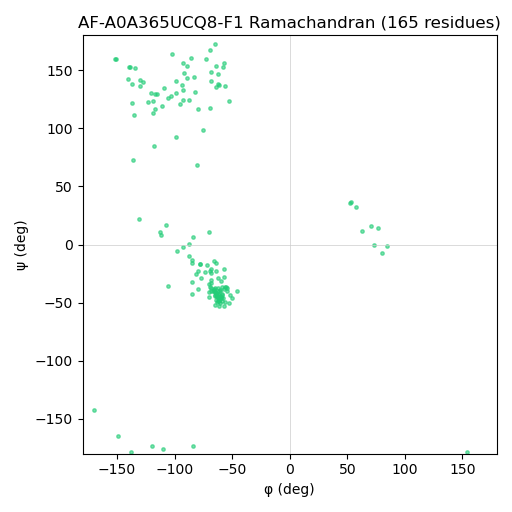A N 1
ATOM 642 C CA . LYS A 1 82 ? 0.390 -9.931 -1.426 1.00 96.12 82 LYS A CA 1
ATOM 643 C C . LYS A 1 82 ? 0.853 -10.470 -0.072 1.00 96.12 82 LYS A C 1
ATOM 645 O O . LYS A 1 82 ? 0.596 -11.632 0.242 1.00 96.12 82 LYS A O 1
ATOM 650 N N . PHE A 1 83 ? 1.504 -9.637 0.738 1.00 97.31 83 PHE A N 1
ATOM 651 C CA . PHE A 1 83 ? 1.920 -9.990 2.091 1.00 97.31 83 PHE A CA 1
ATOM 652 C C . PHE A 1 83 ? 0.731 -10.321 2.996 1.00 97.31 83 PHE A C 1
ATOM 654 O O . PHE A 1 83 ? 0.748 -11.367 3.646 1.00 97.31 83 PHE A O 1
ATOM 661 N N . PHE A 1 84 ? -0.332 -9.515 3.000 1.00 95.38 84 PHE A N 1
ATOM 662 C CA . PHE A 1 84 ? -1.528 -9.827 3.789 1.00 95.38 84 PHE A CA 1
ATOM 663 C C . PHE A 1 84 ? -2.174 -11.151 3.372 1.00 95.38 84 PHE A C 1
ATOM 665 O O . PHE A 1 84 ? -2.543 -11.946 4.239 1.00 95.38 84 PHE A O 1
ATOM 672 N N . VAL A 1 85 ? -2.231 -11.431 2.069 1.00 94.44 85 VAL A N 1
ATOM 673 C CA . VAL A 1 85 ? -2.766 -12.696 1.546 1.00 94.44 85 VAL A CA 1
ATOM 674 C C . VAL A 1 85 ? -1.899 -13.887 1.964 1.00 94.44 85 VAL A C 1
ATOM 676 O O . VAL A 1 85 ? -2.413 -14.857 2.516 1.00 94.44 85 VAL A O 1
ATOM 679 N N . LEU A 1 86 ? -0.582 -13.831 1.733 1.00 94.94 86 LEU A N 1
ATOM 680 C CA . LEU A 1 86 ? 0.301 -14.992 1.910 1.00 94.94 86 LEU A CA 1
ATOM 681 C C . LEU A 1 86 ? 0.802 -15.199 3.347 1.00 94.94 86 LEU A C 1
ATOM 683 O O . LEU A 1 86 ? 1.031 -16.342 3.742 1.00 94.94 86 LEU A O 1
ATOM 687 N N . ARG A 1 87 ? 1.001 -14.126 4.123 1.00 93.88 87 ARG A N 1
ATOM 688 C CA . ARG A 1 87 ? 1.572 -14.181 5.484 1.00 93.88 87 ARG A CA 1
ATOM 689 C C . ARG A 1 87 ? 0.544 -13.968 6.584 1.00 93.88 87 ARG A C 1
ATOM 691 O O . ARG A 1 87 ? 0.650 -14.600 7.634 1.00 93.88 87 ARG A O 1
ATOM 698 N N . ASN A 1 88 ? -0.450 -13.112 6.351 1.00 88.00 88 ASN A N 1
ATOM 699 C CA . ASN A 1 88 ? -1.511 -12.862 7.330 1.00 88.00 88 ASN A CA 1
ATOM 700 C C . ASN A 1 88 ? -2.791 -13.663 7.047 1.00 88.00 88 ASN A C 1
ATOM 702 O O . ASN A 1 88 ? -3.684 -13.658 7.888 1.00 88.00 88 ASN A O 1
ATOM 706 N N . HIS A 1 89 ? -2.855 -14.383 5.920 1.00 89.81 89 HIS A N 1
ATOM 707 C CA . HIS A 1 89 ? -4.007 -15.187 5.497 1.00 89.81 89 HIS A CA 1
ATOM 708 C C . HIS A 1 89 ? -5.309 -14.381 5.364 1.00 89.81 89 HIS A C 1
ATOM 710 O O . HIS A 1 89 ? -6.401 -14.901 5.587 1.00 89.81 89 HIS A O 1
ATOM 716 N N . ILE A 1 90 ? -5.199 -13.107 4.976 1.00 90.81 90 ILE A N 1
ATOM 717 C CA . ILE A 1 90 ? -6.346 -12.225 4.746 1.00 90.81 90 ILE A CA 1
ATOM 718 C C . ILE A 1 90 ? -6.623 -12.188 3.245 1.00 90.81 90 ILE A C 1
ATOM 720 O O . ILE A 1 90 ? -6.005 -11.423 2.508 1.00 90.81 90 ILE A O 1
ATOM 724 N N . LEU A 1 91 ? -7.510 -13.069 2.776 1.00 86.75 91 LEU A N 1
ATOM 725 C CA . LEU A 1 91 ? -7.772 -13.238 1.341 1.00 86.75 91 LEU A CA 1
ATOM 726 C C . LEU A 1 91 ? -8.501 -12.043 0.719 1.00 86.75 91 LEU A C 1
ATOM 728 O O . LEU A 1 91 ? -8.234 -11.707 -0.431 1.00 86.75 91 LEU A O 1
ATOM 732 N N . ASP A 1 92 ? -9.383 -11.391 1.478 1.00 88.94 92 ASP A N 1
ATOM 733 C CA . ASP A 1 92 ? -10.071 -10.171 1.051 1.00 88.94 92 ASP A CA 1
ATOM 734 C C . ASP A 1 92 ? -9.146 -8.962 1.245 1.00 88.94 92 ASP A C 1
ATOM 736 O O . ASP A 1 92 ? -9.311 -8.138 2.146 1.00 88.94 92 ASP A O 1
ATOM 740 N N . THR A 1 93 ? -8.092 -8.918 0.432 1.00 91.38 93 THR A N 1
ATOM 741 C CA . THR A 1 93 ? -7.131 -7.818 0.397 1.00 91.38 93 THR A CA 1
ATOM 742 C C . THR A 1 93 ? -7.090 -7.196 -0.987 1.00 91.38 93 THR A C 1
ATOM 744 O O . THR A 1 93 ? -6.896 -7.890 -1.985 1.00 91.38 93 THR A O 1
ATOM 747 N N . HIS A 1 94 ? -7.202 -5.873 -1.035 1.00 90.12 94 HIS A N 1
ATOM 748 C CA . HIS A 1 94 ? -7.204 -5.094 -2.259 1.00 90.12 94 HIS A CA 1
ATOM 749 C C . HIS A 1 94 ? -6.309 -3.860 -2.181 1.00 90.12 94 HIS A C 1
ATOM 751 O O . HIS A 1 94 ? -6.084 -3.302 -1.113 1.00 90.12 94 HIS A O 1
ATOM 757 N N . VAL A 1 95 ? -5.779 -3.426 -3.325 1.00 92.88 95 VAL A N 1
ATOM 758 C CA . VAL A 1 95 ? -5.112 -2.124 -3.444 1.00 92.88 95 VAL A CA 1
ATOM 759 C C . VAL A 1 95 ? -6.133 -1.09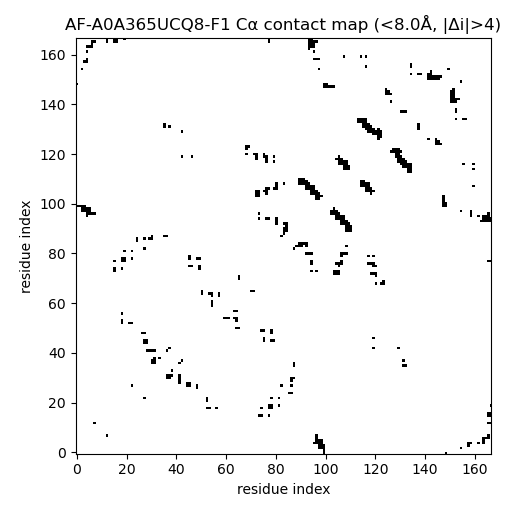7 -3.903 1.00 92.88 95 VAL A C 1
ATOM 761 O O . VAL A 1 95 ? -6.869 -1.335 -4.863 1.00 92.88 95 VAL A O 1
ATOM 764 N N . VAL A 1 96 ? -6.150 0.046 -3.227 1.00 92.44 96 VAL A N 1
ATOM 765 C CA . VAL A 1 96 ? -7.026 1.174 -3.525 1.00 92.44 96 VAL A CA 1
ATOM 766 C C . VAL A 1 96 ? -6.207 2.312 -4.112 1.00 92.44 96 VAL A C 1
ATOM 768 O O . VAL A 1 96 ? -5.163 2.659 -3.569 1.00 92.44 96 VAL A O 1
ATOM 771 N N . ARG A 1 97 ? -6.715 2.922 -5.186 1.00 91.69 97 ARG A N 1
ATOM 772 C CA . ARG A 1 97 ? -6.220 4.182 -5.751 1.00 91.69 97 ARG A CA 1
ATOM 773 C C . ARG A 1 97 ? -7.186 5.307 -5.406 1.00 91.69 97 ARG A C 1
ATOM 775 O O . ARG A 1 97 ? -8.370 5.227 -5.738 1.00 91.69 97 ARG A O 1
ATOM 782 N N . VAL A 1 98 ? -6.673 6.376 -4.809 1.00 90.94 98 VAL A N 1
ATOM 783 C CA . VAL A 1 98 ? -7.409 7.630 -4.636 1.00 90.94 98 VAL A CA 1
ATOM 784 C C . VAL A 1 98 ? -6.771 8.696 -5.521 1.00 90.94 98 VAL A C 1
ATOM 786 O O . VAL A 1 98 ? -5.594 9.016 -5.368 1.00 90.94 98 VAL A O 1
ATOM 789 N N . ASP A 1 99 ? -7.563 9.215 -6.453 1.00 88.19 99 ASP A N 1
ATOM 790 C CA . ASP A 1 99 ? -7.202 10.274 -7.393 1.00 88.19 99 ASP A CA 1
ATOM 791 C C . ASP A 1 99 ? -7.367 11.666 -6.751 1.00 88.19 99 ASP A C 1
ATOM 793 O O . ASP A 1 99 ? -8.282 11.910 -5.947 1.00 88.19 99 ASP A O 1
ATOM 797 N N . GLY A 1 100 ? -6.466 12.580 -7.110 1.00 81.88 100 GLY A N 1
ATOM 798 C CA . GLY A 1 100 ? -6.352 13.930 -6.567 1.00 81.88 100 GLY A CA 1
ATOM 799 C C . GLY A 1 100 ? -5.376 14.807 -7.364 1.00 81.88 100 GLY A C 1
ATOM 800 O O . GLY A 1 100 ? -5.316 14.739 -8.583 1.00 81.88 100 GLY A O 1
ATOM 801 N N . LYS A 1 101 ? -4.593 15.666 -6.688 1.00 80.50 101 LYS A N 1
ATOM 802 C CA . LYS A 1 101 ? -3.512 16.445 -7.342 1.00 80.50 101 LYS A CA 1
ATOM 803 C C . LYS A 1 101 ? -2.367 15.528 -7.797 1.00 80.50 101 LYS A C 1
ATOM 805 O O . LYS A 1 101 ? -1.665 15.822 -8.757 1.00 80.50 101 LYS A O 1
ATOM 810 N N . SER A 1 102 ? -2.189 14.445 -7.056 1.00 80.62 102 SER A N 1
ATOM 811 C CA . SER A 1 102 ? -1.359 13.291 -7.357 1.00 80.62 102 SER A CA 1
ATOM 812 C C . SER A 1 102 ? -2.153 12.063 -6.928 1.00 80.62 102 SER A C 1
ATOM 814 O O . SER A 1 102 ? -2.955 12.163 -5.998 1.00 80.62 102 SER A O 1
ATOM 816 N N . ASP A 1 103 ? -1.916 10.922 -7.560 1.00 86.19 103 ASP A N 1
ATOM 817 C CA . ASP A 1 103 ? -2.492 9.669 -7.089 1.00 86.19 103 ASP A CA 1
ATOM 818 C C . ASP A 1 103 ? -1.869 9.248 -5.752 1.00 86.19 103 ASP A C 1
ATOM 820 O O . ASP A 1 103 ? -0.674 9.453 -5.513 1.00 86.19 103 ASP A O 1
ATOM 824 N N . HIS A 1 104 ? -2.656 8.568 -4.924 1.00 90.69 104 HIS A N 1
ATOM 825 C CA . HIS A 1 104 ? -2.145 7.792 -3.803 1.00 90.69 104 HIS A CA 1
ATOM 826 C C . HIS A 1 104 ? -2.727 6.381 -3.806 1.00 90.69 104 HIS A C 1
ATOM 828 O O . HIS A 1 104 ? -3.904 6.177 -4.110 1.00 90.69 104 HIS A O 1
ATOM 834 N N . TYR A 1 105 ? -1.883 5.417 -3.446 1.00 92.44 105 TYR A N 1
ATOM 835 C CA . TYR A 1 105 ? -2.215 4.005 -3.402 1.00 92.44 105 TYR A CA 1
ATOM 836 C C . TYR A 1 105 ? -1.861 3.431 -2.035 1.00 92.44 105 TYR A C 1
ATOM 838 O O . TYR A 1 105 ? -0.809 3.760 -1.487 1.00 92.44 105 TYR A O 1
ATOM 846 N N . TYR A 1 106 ? -2.730 2.565 -1.521 1.00 94.62 106 TYR A N 1
ATOM 847 C CA . TYR A 1 106 ? -2.535 1.817 -0.278 1.00 94.62 106 TYR A CA 1
ATOM 848 C C . TYR A 1 106 ? -3.290 0.489 -0.344 1.00 94.62 106 TYR A C 1
ATOM 850 O O . TYR A 1 106 ? -4.215 0.320 -1.144 1.00 94.62 106 TYR A O 1
ATOM 858 N N . ALA A 1 107 ? -2.899 -0.469 0.490 1.00 94.94 107 ALA A N 1
ATOM 859 C CA . ALA A 1 107 ? -3.607 -1.732 0.631 1.00 94.94 107 ALA A CA 1
ATOM 860 C C . ALA A 1 107 ? -4.702 -1.63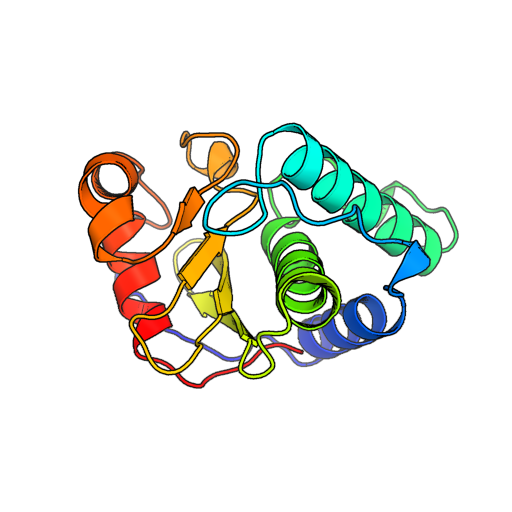1 1.703 1.00 94.94 107 ALA A C 1
ATOM 862 O O . ALA A 1 107 ? -4.528 -0.994 2.745 1.00 94.94 107 ALA A O 1
ATOM 863 N N . VAL A 1 108 ? -5.819 -2.302 1.456 1.00 94.69 108 VAL A N 1
ATOM 864 C CA . VAL A 1 108 ? -6.917 -2.514 2.393 1.00 94.69 108 VAL A CA 1
ATOM 865 C C . VAL A 1 108 ? -7.118 -4.018 2.530 1.00 94.69 108 VAL A C 1
ATOM 867 O O . VAL A 1 108 ? -7.340 -4.705 1.538 1.00 94.69 108 VAL A O 1
ATOM 870 N N . ALA A 1 109 ? -7.024 -4.534 3.750 1.00 92.94 109 ALA A N 1
ATOM 871 C CA . ALA A 1 109 ? -7.203 -5.945 4.070 1.00 92.94 109 ALA A CA 1
ATOM 872 C C . ALA A 1 109 ? -8.382 -6.110 5.038 1.00 92.94 109 ALA A C 1
ATOM 874 O O . ALA A 1 109 ? -8.395 -5.514 6.116 1.00 92.94 109 ALA A O 1
ATOM 875 N N . ALA A 1 110 ? -9.378 -6.912 4.674 1.00 86.38 110 ALA A N 1
ATOM 876 C CA . ALA A 1 110 ? -10.580 -7.146 5.465 1.00 86.38 110 ALA A CA 1
ATOM 877 C C . ALA A 1 110 ? -10.664 -8.611 5.921 1.00 86.38 110 ALA A C 1
ATOM 879 O O . ALA A 1 110 ? -10.541 -9.541 5.131 1.00 86.38 110 ALA A O 1
ATOM 880 N N . PHE A 1 111 ? -10.889 -8.835 7.218 1.00 76.81 111 PHE A N 1
ATOM 881 C CA . PHE A 1 111 ? -11.042 -10.181 7.786 1.00 76.81 111 PHE A CA 1
ATOM 882 C C . PHE A 1 111 ? -12.210 -10.226 8.777 1.00 76.81 111 PHE A C 1
ATOM 884 O O . PHE A 1 111 ? -12.014 -10.221 9.989 1.00 76.81 111 PHE A O 1
ATOM 891 N N . GLY A 1 112 ? -13.446 -10.184 8.266 1.00 73.88 112 GLY A N 1
ATOM 892 C CA . GLY A 1 112 ? -14.662 -10.311 9.088 1.00 73.88 112 GLY A CA 1
ATOM 893 C C . GLY A 1 112 ? -14.874 -9.208 10.140 1.00 73.88 112 GLY A C 1
ATOM 894 O O . GLY A 1 112 ? -15.732 -9.346 11.006 1.00 73.88 112 GLY A O 1
ATOM 895 N N . GLY A 1 113 ? -14.105 -8.120 10.073 1.00 84.38 113 GLY A N 1
ATOM 896 C CA . GLY A 1 113 ? -14.120 -6.996 11.007 1.00 84.38 113 GLY A CA 1
ATOM 897 C C . GLY A 1 113 ? -13.740 -5.684 10.312 1.00 84.38 113 GLY A C 1
ATOM 898 O O . GLY A 1 113 ? -13.750 -5.627 9.079 1.00 84.38 113 GLY A O 1
ATOM 899 N N . PRO A 1 114 ? -13.410 -4.619 11.070 1.00 89.94 114 PRO A N 1
ATOM 900 C CA . PRO A 1 114 ? -13.006 -3.347 10.482 1.00 89.94 114 PRO A CA 1
ATOM 901 C C . PRO A 1 114 ? -11.810 -3.526 9.535 1.00 89.94 114 PRO A C 1
ATOM 903 O O . PRO A 1 114 ? -10.860 -4.226 9.896 1.00 89.94 114 PRO A O 1
ATOM 906 N N . PRO A 1 115 ? -11.826 -2.894 8.349 1.00 93.06 115 PRO A N 1
ATOM 907 C CA . PRO A 1 115 ? -10.740 -3.024 7.391 1.00 93.06 115 PRO A CA 1
ATOM 908 C C . PRO A 1 115 ? -9.427 -2.490 7.971 1.00 93.06 115 PRO A C 1
ATOM 910 O O . PRO A 1 115 ? -9.388 -1.440 8.622 1.00 93.06 115 PRO A O 1
ATOM 913 N N . ILE A 1 116 ? -8.351 -3.223 7.705 1.00 95.19 116 ILE A N 1
ATOM 914 C CA . ILE A 1 116 ? -6.973 -2.847 7.999 1.00 95.19 116 ILE A CA 1
ATOM 915 C C . ILE A 1 116 ? -6.460 -2.052 6.802 1.00 95.19 116 ILE A C 1
ATOM 917 O O . ILE A 1 116 ? -6.486 -2.532 5.674 1.00 95.19 116 ILE A O 1
ATOM 921 N N . ILE A 1 117 ? -5.976 -0.845 7.051 1.00 96.44 117 ILE A N 1
ATOM 922 C CA . ILE A 1 117 ? -5.294 -0.003 6.072 1.00 96.44 117 ILE A CA 1
ATOM 923 C C . ILE A 1 117 ? -3.797 -0.251 6.210 1.00 96.44 117 ILE A C 1
ATOM 925 O O . ILE A 1 117 ? -3.280 -0.307 7.328 1.00 96.44 117 ILE A O 1
ATOM 929 N N . CYS A 1 118 ? -3.101 -0.372 5.087 1.00 96.81 118 CYS A N 1
ATOM 930 C CA . CYS A 1 118 ? -1.653 -0.451 5.037 1.00 96.81 118 CYS A CA 1
ATOM 931 C C . CYS A 1 118 ? -1.102 0.449 3.929 1.00 96.81 118 CYS A C 1
ATOM 933 O O . CYS A 1 118 ? -1.267 0.167 2.743 1.00 96.81 118 CYS A O 1
ATOM 935 N N . ASP A 1 119 ? -0.415 1.511 4.334 1.00 96.50 119 ASP A N 1
ATOM 936 C CA . ASP A 1 119 ? 0.353 2.388 3.455 1.00 96.50 119 ASP A CA 1
ATOM 937 C C . ASP A 1 119 ? 1.821 2.332 3.887 1.00 96.50 119 ASP A C 1
ATOM 939 O O . ASP A 1 119 ? 2.180 2.749 4.988 1.00 96.50 119 ASP A O 1
ATOM 943 N N . LEU A 1 120 ? 2.671 1.779 3.021 1.00 96.50 120 LEU A N 1
ATOM 944 C CA . LEU A 1 120 ? 4.109 1.628 3.267 1.00 96.50 120 LEU A CA 1
ATOM 945 C C . LEU A 1 120 ? 4.924 2.862 2.850 1.00 96.50 120 LEU A C 1
ATOM 947 O O . LEU A 1 120 ? 6.150 2.843 2.946 1.00 96.50 120 LEU A O 1
ATOM 951 N N . THR A 1 121 ? 4.258 3.899 2.344 1.00 94.38 121 THR A N 1
ATOM 952 C CA . THR A 1 121 ? 4.863 5.075 1.707 1.00 94.38 121 THR A CA 1
ATOM 953 C C . THR A 1 121 ? 4.303 6.389 2.256 1.00 94.38 121 THR A C 1
ATOM 955 O O . THR A 1 121 ? 4.395 7.423 1.599 1.00 94.38 121 THR A O 1
ATOM 958 N N . CYS A 1 122 ? 3.731 6.393 3.467 1.00 91.69 122 CYS A N 1
ATOM 959 C CA . CYS A 1 122 ? 3.139 7.596 4.073 1.00 91.69 122 CYS A CA 1
ATOM 960 C C . CYS A 1 122 ? 4.129 8.766 4.183 1.00 91.69 122 CYS A C 1
ATOM 962 O O . CYS A 1 122 ? 3.732 9.936 4.197 1.00 91.69 122 CYS A O 1
ATOM 964 N N . ARG A 1 123 ? 5.425 8.456 4.294 1.00 92.06 123 ARG A N 1
ATOM 965 C CA . ARG A 1 123 ? 6.498 9.434 4.458 1.00 92.06 123 ARG A CA 1
ATOM 966 C C . ARG A 1 123 ? 6.649 10.363 3.248 1.00 92.06 123 ARG A C 1
ATOM 968 O O . ARG A 1 123 ? 7.050 11.510 3.450 1.00 92.06 123 ARG A O 1
ATOM 975 N N . GLN A 1 124 ? 6.193 9.967 2.057 1.00 89.94 124 GLN A N 1
ATOM 976 C CA . GLN A 1 124 ? 6.109 10.843 0.878 1.00 89.94 124 GLN A CA 1
ATOM 977 C C . GLN A 1 124 ? 5.247 12.102 1.124 1.00 89.94 124 GLN A C 1
ATOM 979 O O . GLN A 1 124 ? 5.406 13.112 0.444 1.00 89.94 124 GLN A O 1
ATOM 984 N N . PHE A 1 125 ? 4.367 12.068 2.131 1.00 90.69 125 PHE A N 1
ATOM 985 C CA . PHE A 1 125 ? 3.500 13.180 2.534 1.00 90.69 125 PHE A CA 1
ATOM 986 C C . PHE A 1 125 ? 3.926 13.838 3.856 1.00 90.69 125 PHE A C 1
ATOM 988 O O . PHE A 1 125 ? 3.134 14.528 4.496 1.00 90.69 125 PHE A O 1
ATOM 995 N N . GLY A 1 126 ? 5.159 13.599 4.313 1.00 89.81 126 GLY A N 1
ATOM 996 C CA . GLY A 1 126 ? 5.648 14.088 5.608 1.00 89.81 126 GLY A CA 1
ATOM 997 C C . GLY A 1 126 ? 5.126 13.298 6.814 1.00 89.81 126 GLY A C 1
ATOM 998 O O . GLY A 1 126 ? 5.234 13.767 7.945 1.00 89.81 126 GLY A O 1
ATOM 999 N N . GLY A 1 127 ? 4.550 12.112 6.587 1.00 91.44 127 GLY A N 1
ATOM 1000 C CA . GLY A 1 127 ? 4.112 11.193 7.636 1.00 91.44 127 GLY A CA 1
ATOM 1001 C C . GLY A 1 127 ? 5.225 10.287 8.191 1.00 91.44 127 GLY A C 1
ATOM 1002 O O . GLY A 1 127 ? 6.399 10.430 7.834 1.00 91.44 127 GLY A O 1
ATOM 1003 N N . PRO A 1 128 ? 4.871 9.323 9.064 1.00 94.12 128 PRO A N 1
ATOM 1004 C CA . PRO A 1 128 ? 5.786 8.260 9.482 1.00 94.12 128 PRO A CA 1
ATOM 1005 C C . PRO A 1 128 ? 6.152 7.343 8.304 1.00 94.12 128 PRO A C 1
ATOM 1007 O O . PRO A 1 128 ? 5.571 7.440 7.228 1.00 94.12 128 PRO A O 1
ATOM 1010 N N . LYS A 1 129 ? 7.101 6.418 8.513 1.00 94.00 129 LYS A N 1
ATOM 1011 C CA . LYS A 1 129 ? 7.547 5.453 7.485 1.00 94.00 129 LYS A CA 1
ATOM 1012 C C . LYS A 1 129 ? 6.379 4.686 6.850 1.00 94.00 129 LYS A C 1
ATOM 1014 O O . LYS A 1 129 ? 6.340 4.521 5.638 1.00 94.00 129 LYS A O 1
ATOM 1019 N N . TYR A 1 130 ? 5.440 4.234 7.675 1.00 96.31 130 TYR A N 1
ATOM 1020 C CA . TYR A 1 130 ? 4.239 3.527 7.254 1.00 96.31 130 TYR A CA 1
ATOM 1021 C C . TYR A 1 130 ? 3.098 3.761 8.241 1.00 96.31 130 TYR A C 1
ATOM 1023 O O . TYR A 1 130 ? 3.322 4.077 9.413 1.00 96.31 130 TYR A O 1
ATOM 1031 N N . PHE A 1 131 ? 1.877 3.538 7.768 1.00 97.00 131 PHE A N 1
ATOM 1032 C CA . PHE A 1 131 ? 0.698 3.336 8.596 1.00 97.00 131 PHE A CA 1
ATOM 1033 C C . PHE A 1 131 ? 0.161 1.929 8.360 1.00 97.00 131 PHE A C 1
ATOM 1035 O O . PHE A 1 131 ? -0.054 1.520 7.221 1.00 97.00 131 PHE A O 1
ATOM 1042 N N . VAL A 1 132 ? -0.076 1.195 9.447 1.00 96.75 132 VAL A N 1
ATOM 1043 C CA . VAL A 1 132 ? -0.765 -0.095 9.419 1.00 96.75 132 VAL A CA 1
ATOM 1044 C C . VAL A 1 132 ? -1.760 -0.169 10.572 1.00 96.75 132 VAL A C 1
ATOM 1046 O O . VAL A 1 132 ? -1.389 -0.012 11.735 1.00 96.75 132 VAL A O 1
ATOM 1049 N N . GLY A 1 133 ? -3.033 -0.378 10.260 1.00 96.19 133 GLY A N 1
ATOM 1050 C CA . GLY A 1 133 ? -4.078 -0.531 11.266 1.00 96.19 133 GLY A CA 1
ATOM 1051 C C . GLY A 1 133 ? -5.460 -0.147 10.775 1.00 96.19 133 GLY A C 1
ATOM 1052 O O . GLY A 1 133 ? -5.659 0.205 9.617 1.00 96.19 133 GLY A O 1
ATOM 1053 N N . THR A 1 134 ? -6.444 -0.240 11.659 1.00 96.12 134 THR A N 1
ATOM 1054 C CA . THR A 1 134 ? -7.823 0.137 11.334 1.00 96.12 134 THR A CA 1
ATOM 1055 C C . THR A 1 134 ? -7.973 1.651 11.234 1.00 96.12 134 THR A C 1
ATOM 1057 O O . THR A 1 134 ? -7.210 2.418 11.827 1.00 96.12 134 THR A O 1
ATOM 1060 N N . LEU A 1 135 ? -9.023 2.108 10.547 1.00 95.06 135 LEU A N 1
ATOM 1061 C CA . LEU A 1 135 ? -9.306 3.538 10.417 1.00 95.06 135 LEU A CA 1
ATOM 1062 C C . LEU A 1 135 ? -9.403 4.238 11.788 1.00 95.06 135 LEU A C 1
ATOM 1064 O O . LEU A 1 135 ? -8.929 5.360 11.948 1.00 95.06 135 LEU A O 1
ATOM 1068 N N . ALA A 1 136 ? -9.978 3.574 12.796 1.00 95.69 136 ALA A N 1
ATOM 1069 C CA . ALA A 1 136 ? -10.098 4.115 14.149 1.00 95.69 136 ALA A CA 1
ATOM 1070 C C . ALA A 1 136 ? -8.734 4.328 14.828 1.00 95.69 136 ALA A C 1
ATOM 1072 O O . ALA A 1 136 ? -8.506 5.387 15.410 1.00 95.69 136 ALA A O 1
ATOM 1073 N N . GLU A 1 137 ? -7.827 3.357 14.714 1.00 96.69 137 GLU A N 1
ATOM 1074 C CA . GLU A 1 137 ? -6.486 3.416 15.314 1.00 96.69 137 GLU A CA 1
ATOM 1075 C C . GLU A 1 137 ? -5.597 4.453 14.632 1.00 96.69 137 GLU A C 1
ATOM 1077 O O . GLU A 1 137 ? -4.828 5.142 15.296 1.00 96.69 137 GLU A O 1
ATOM 1082 N N . LEU A 1 138 ? -5.726 4.602 13.312 1.00 96.50 138 LEU A N 1
ATOM 1083 C CA . LEU A 1 138 ? -4.914 5.539 12.538 1.00 96.50 138 LEU A CA 1
ATOM 1084 C C . LEU A 1 138 ? -5.385 6.994 12.672 1.00 96.50 138 LEU A C 1
ATOM 1086 O O . LEU A 1 138 ? -4.626 7.911 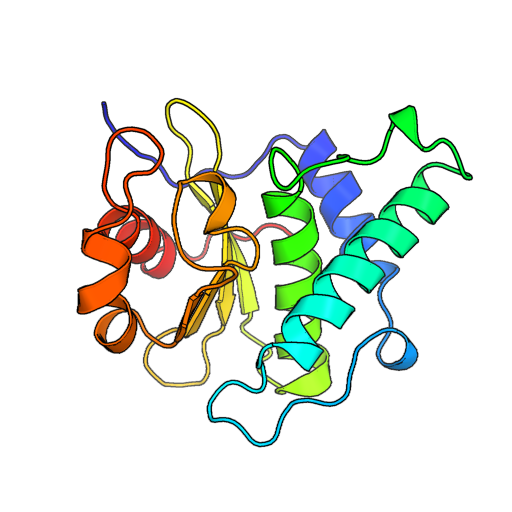12.362 1.00 96.50 138 LEU A O 1
ATOM 1090 N N . LYS A 1 139 ? -6.614 7.236 13.147 1.00 96.44 139 LYS A N 1
ATOM 1091 C CA . LYS A 1 139 ? -7.232 8.572 13.220 1.00 96.44 139 LYS A CA 1
ATOM 1092 C C . LYS A 1 139 ? -6.363 9.652 13.885 1.00 96.44 139 LYS A C 1
ATOM 1094 O O . LYS A 1 139 ? -6.306 10.742 13.312 1.00 96.44 139 LYS A O 1
ATOM 1099 N N . PRO A 1 140 ? -5.712 9.426 15.046 1.00 95.94 140 PRO A N 1
ATOM 1100 C CA . PRO A 1 140 ? -4.932 10.472 15.709 1.00 95.94 140 PRO A CA 1
ATOM 1101 C C . PRO A 1 140 ? -3.747 10.947 14.861 1.00 95.94 140 PRO A C 1
ATOM 1103 O O . PRO A 1 140 ? -3.538 12.149 14.718 1.00 95.94 140 PRO A O 1
ATOM 1106 N N . SER A 1 141 ? -3.014 10.015 14.251 1.00 95.12 141 SER A N 1
ATOM 1107 C CA . SER A 1 141 ? -1.799 10.316 13.489 1.00 95.12 141 SER A CA 1
ATOM 1108 C C . SER A 1 141 ? -2.097 10.708 12.039 1.00 95.12 141 SER A C 1
ATOM 1110 O O . SER A 1 141 ? -1.542 11.681 11.536 1.00 95.12 141 SER A O 1
ATOM 1112 N N . ALA A 1 142 ? -3.016 10.011 11.365 1.00 95.88 142 ALA A N 1
ATOM 1113 C CA . ALA A 1 142 ? -3.321 10.240 9.950 1.00 95.88 142 ALA A CA 1
ATOM 1114 C C . ALA A 1 142 ? -4.017 11.587 9.688 1.00 95.88 142 ALA A C 1
ATOM 1116 O O . ALA A 1 142 ? -3.918 12.127 8.589 1.00 95.88 142 ALA A O 1
ATOM 1117 N N . LYS A 1 143 ? -4.687 12.176 10.689 1.00 96.69 143 LYS A N 1
ATOM 1118 C CA . LYS A 1 143 ? -5.245 13.534 10.574 1.00 96.69 143 LYS A CA 1
ATOM 1119 C C . LYS A 1 143 ? -4.182 14.631 10.498 1.00 96.69 143 LYS A C 1
ATOM 1121 O O . LYS A 1 143 ? -4.478 15.705 9.981 1.00 96.69 143 LYS A O 1
ATOM 1126 N N . GLN A 1 144 ? -2.980 14.381 11.019 1.00 95.88 144 GLN A N 1
ATOM 1127 C CA . GLN A 1 144 ? -1.896 15.368 11.016 1.00 95.88 144 GLN A CA 1
ATOM 1128 C C . GLN A 1 144 ? -1.094 15.373 9.712 1.00 95.88 144 GLN A C 1
ATOM 1130 O O . GLN A 1 144 ? -0.395 16.340 9.429 1.00 95.88 144 GLN A O 1
ATOM 1135 N N . VAL A 1 145 ? -1.222 14.327 8.894 1.00 95.25 145 VAL A N 1
ATOM 1136 C CA . VAL A 1 145 ? -0.491 14.197 7.632 1.00 95.25 145 VAL A CA 1
ATOM 1137 C C . VAL A 1 145 ? -1.362 14.695 6.483 1.00 95.25 145 VAL A C 1
ATOM 1139 O O . VAL A 1 145 ? -2.458 14.175 6.265 1.00 95.25 145 VAL A O 1
ATOM 1142 N N . GLN A 1 146 ? -0.880 15.702 5.753 1.00 94.12 146 GLN A N 1
ATOM 1143 C CA . GLN A 1 146 ? -1.569 16.271 4.595 1.00 94.12 146 GLN A CA 1
ATOM 1144 C C . GLN A 1 146 ? -1.104 15.587 3.309 1.00 94.12 146 GLN A C 1
ATOM 1146 O O . GLN A 1 146 ? 0.078 15.609 2.985 1.00 94.12 146 GLN A O 1
ATOM 1151 N N . ALA A 1 147 ? -2.038 15.040 2.542 1.00 90.56 147 ALA A N 1
ATOM 1152 C CA . ALA A 1 147 ? -1.792 14.412 1.253 1.00 90.56 147 ALA A CA 1
ATOM 1153 C C . ALA A 1 147 ? -2.877 14.842 0.263 1.00 90.56 147 ALA A C 1
ATOM 1155 O O . ALA A 1 147 ? -4.054 14.916 0.609 1.00 90.56 147 ALA A O 1
ATOM 1156 N N . MET A 1 148 ? -2.493 15.144 -0.980 1.00 89.19 148 MET A N 1
ATOM 1157 C CA . MET A 1 148 ? -3.449 15.432 -2.063 1.00 89.19 148 MET A CA 1
ATOM 1158 C C . MET A 1 148 ? -4.484 16.521 -1.708 1.00 89.19 148 MET A C 1
ATOM 1160 O O . MET A 1 148 ? -5.646 16.435 -2.090 1.00 89.19 148 MET A O 1
ATOM 1164 N N . GLY A 1 149 ? -4.092 17.547 -0.944 1.00 88.44 149 GLY A N 1
ATOM 1165 C CA . GLY A 1 149 ? -5.000 18.628 -0.532 1.00 88.44 149 GLY A CA 1
ATOM 1166 C C . GLY A 1 149 ? -6.077 18.230 0.491 1.00 88.44 149 GLY A C 1
ATOM 1167 O O . GLY A 1 149 ? -7.048 18.966 0.651 1.00 88.44 149 GLY A O 1
ATOM 1168 N N . SER A 1 150 ? -5.918 17.089 1.164 1.00 93.50 150 SER A N 1
ATOM 1169 C CA . SER A 1 150 ? -6.713 16.636 2.311 1.00 93.50 150 SER A CA 1
ATOM 1170 C C . SER A 1 150 ? -5.785 16.027 3.373 1.00 93.50 150 SER A C 1
ATOM 1172 O O . SER A 1 150 ? -4.572 15.982 3.188 1.00 93.50 150 SER A O 1
ATOM 1174 N N . ASN A 1 151 ? -6.328 15.528 4.482 1.00 94.50 151 ASN A N 1
ATOM 1175 C CA . ASN A 1 151 ? -5.558 14.693 5.405 1.00 94.50 151 ASN A CA 1
ATOM 1176 C C . ASN A 1 151 ? -5.650 13.203 5.024 1.00 94.50 151 ASN A C 1
ATOM 1178 O O . ASN A 1 151 ? -6.649 12.769 4.438 1.00 94.50 151 ASN A O 1
ATOM 1182 N N . LEU A 1 152 ? -4.635 12.411 5.390 1.00 95.06 152 LEU A N 1
ATOM 1183 C CA . LEU A 1 152 ? -4.593 10.973 5.083 1.00 95.06 152 LEU A CA 1
ATOM 1184 C C . LEU A 1 152 ? -5.778 10.203 5.677 1.00 95.06 152 LEU A C 1
ATOM 1186 O O . LEU A 1 152 ? -6.248 9.249 5.066 1.00 95.06 152 LEU A O 1
ATOM 1190 N N . TYR A 1 153 ? -6.320 10.629 6.822 1.00 95.88 153 TYR A N 1
ATOM 1191 C CA . TYR A 1 153 ? -7.488 9.969 7.411 1.00 95.88 153 TYR A CA 1
ATOM 1192 C C . TYR A 1 153 ? -8.721 10.017 6.493 1.00 95.88 153 TYR A C 1
ATOM 1194 O O . TYR A 1 153 ? -9.389 8.997 6.327 1.00 95.88 153 TYR A O 1
ATOM 1202 N N . GLU A 1 154 ? -9.019 11.156 5.862 1.00 94.94 154 GLU A N 1
ATOM 1203 C CA . GLU A 1 154 ? -10.138 11.248 4.911 1.00 94.94 154 GLU A CA 1
ATOM 1204 C C . GLU A 1 154 ? -9.876 10.445 3.629 1.00 94.94 154 GLU A C 1
ATOM 1206 O O . GLU A 1 154 ? -10.804 9.861 3.072 1.00 94.94 154 GLU A O 1
ATOM 1211 N N . ILE A 1 155 ? -8.616 10.351 3.193 1.00 94.69 155 ILE A N 1
ATOM 1212 C CA . ILE A 1 155 ? -8.223 9.510 2.053 1.00 94.69 155 ILE A CA 1
ATOM 1213 C C . ILE A 1 155 ? -8.465 8.030 2.370 1.00 94.69 155 ILE A C 1
ATOM 1215 O O . ILE A 1 155 ? -9.100 7.336 1.576 1.00 94.69 155 ILE A O 1
ATOM 1219 N N . TYR A 1 156 ? -8.022 7.558 3.538 1.00 95.25 156 TYR A N 1
ATOM 1220 C CA . TYR A 1 156 ? -8.231 6.181 3.995 1.00 95.25 156 TYR A CA 1
ATOM 1221 C C . TYR A 1 156 ? -9.705 5.860 4.224 1.00 95.25 156 TYR A C 1
ATOM 1223 O O . TYR A 1 156 ? -10.191 4.790 3.855 1.00 95.25 156 TYR A O 1
ATOM 1231 N N . LYS A 1 157 ? -10.454 6.798 4.804 1.00 94.44 157 LYS A N 1
ATOM 1232 C CA . LYS A 1 157 ? -11.900 6.665 4.979 1.00 94.44 157 LYS A CA 1
ATOM 1233 C C . LYS A 1 157 ? -12.608 6.490 3.638 1.00 94.44 157 LYS A C 1
ATOM 1235 O O . LYS A 1 157 ? -13.476 5.633 3.528 1.00 94.44 157 LYS A O 1
ATOM 1240 N N . LEU A 1 158 ? -12.228 7.271 2.630 1.00 92.38 158 LEU A N 1
ATOM 1241 C CA . LEU A 1 158 ? -12.816 7.171 1.300 1.00 92.38 158 LEU A CA 1
ATOM 1242 C C . LEU A 1 158 ? -12.538 5.803 0.658 1.00 92.38 158 LEU A C 1
ATOM 1244 O O . LEU A 1 158 ? -13.455 5.183 0.126 1.00 92.38 158 LEU A O 1
ATOM 1248 N N . GLY A 1 159 ? -11.304 5.300 0.725 1.00 89.88 159 GLY A N 1
ATOM 1249 C CA . GLY A 1 159 ? -10.992 4.012 0.105 1.00 89.88 159 GLY A CA 1
ATOM 1250 C C . GLY A 1 159 ? -11.470 2.795 0.885 1.00 89.88 159 GLY A C 1
ATOM 1251 O O . GLY A 1 159 ? -11.845 1.810 0.272 1.00 89.88 159 GLY A O 1
ATOM 1252 N N . THR A 1 160 ? -11.581 2.854 2.212 1.00 89.69 160 THR A N 1
ATOM 1253 C CA . THR A 1 160 ? -12.182 1.744 2.986 1.00 89.69 160 THR A CA 1
ATOM 1254 C C . THR A 1 160 ? -13.672 1.524 2.697 1.00 89.69 160 THR A C 1
ATOM 1256 O O . THR A 1 160 ? -14.217 0.486 3.061 1.00 89.69 160 THR A O 1
ATOM 1259 N N . GLN A 1 161 ? -14.342 2.476 2.041 1.00 87.94 161 GLN A N 1
ATOM 1260 C CA . GLN A 1 161 ? -15.731 2.345 1.586 1.00 87.94 161 GLN A CA 1
ATOM 1261 C C . GLN A 1 161 ? -15.850 1.705 0.197 1.00 87.94 161 GLN A C 1
ATOM 1263 O O . GLN A 1 161 ? -16.959 1.396 -0.240 1.00 87.94 161 GLN A O 1
ATOM 1268 N N . THR A 1 162 ? -14.735 1.531 -0.515 1.00 83.56 162 THR A N 1
ATOM 1269 C CA . THR A 1 162 ? -14.739 0.986 -1.869 1.00 83.56 162 THR A CA 1
ATOM 1270 C C . THR A 1 162 ? -14.533 -0.524 -1.870 1.00 83.56 162 THR A C 1
ATOM 1272 O O . THR A 1 162 ? -13.956 -1.099 -0.954 1.00 83.56 162 THR A O 1
ATOM 1275 N N . ARG A 1 163 ? -14.993 -1.161 -2.946 1.00 72.69 163 ARG A N 1
ATOM 1276 C CA . ARG A 1 163 ? -14.557 -2.508 -3.345 1.00 72.69 163 ARG A CA 1
ATOM 1277 C C . ARG A 1 163 ? -13.739 -2.478 -4.638 1.00 72.69 163 ARG A C 1
ATOM 1279 O O . ARG A 1 163 ? -13.490 -3.523 -5.229 1.00 72.69 163 ARG A O 1
ATOM 1286 N N . GLN A 1 164 ? -13.385 -1.285 -5.126 1.00 69.31 164 GLN A N 1
ATOM 1287 C CA . GLN A 1 164 ? -12.506 -1.150 -6.286 1.00 69.31 164 GLN A CA 1
ATOM 1288 C C . GLN A 1 164 ? -11.127 -1.716 -5.950 1.00 69.31 164 GLN A C 1
ATOM 1290 O O . GLN A 1 164 ? -10.589 -1.467 -4.871 1.00 69.31 164 GLN A O 1
ATOM 1295 N N . PHE A 1 165 ? -10.583 -2.488 -6.887 1.00 65.12 165 PHE A N 1
ATOM 1296 C CA . PHE A 1 165 ? -9.398 -3.309 -6.693 1.00 65.12 165 PHE A CA 1
ATOM 1297 C C . PHE A 1 165 ? -8.383 -3.070 -7.802 1.00 65.12 165 PHE A C 1
ATOM 1299 O O . PHE A 1 165 ? -8.733 -3.027 -8.982 1.00 65.12 165 PHE A O 1
ATOM 1306 N N . VAL A 1 166 ? -7.120 -2.960 -7.398 1.00 64.50 166 VAL A N 1
ATOM 1307 C CA . VAL A 1 166 ? -5.959 -2.956 -8.287 1.00 64.50 166 VAL A CA 1
ATOM 1308 C C . VAL A 1 166 ? -5.075 -4.156 -7.971 1.00 64.50 166 VAL A C 1
ATOM 1310 O O . VAL A 1 166 ? -4.113 -4.025 -7.219 1.00 64.50 166 VAL A O 1
ATOM 1313 N N . VAL A 1 167 ? -5.385 -5.317 -8.547 1.00 54.94 167 VAL A N 1
ATOM 1314 C CA . VAL A 1 167 ? -4.380 -6.343 -8.869 1.00 54.94 167 VAL A CA 1
ATOM 1315 C C . VAL A 1 167 ? -4.765 -7.004 -10.174 1.00 54.94 167 VAL A C 1
ATOM 1317 O O . VAL A 1 167 ? -5.848 -7.624 -10.239 1.00 54.94 167 VAL A O 1
#

Solvent-accessible surface area (backbone atoms only — not comparable to full-atom values): 9211 Å² total; per-residue (Å²): 137,81,73,44,77,50,81,73,56,70,71,58,41,53,55,40,34,53,50,47,69,70,58,49,74,90,67,48,68,73,58,39,97,50,100,82,28,67,45,74,68,38,48,52,45,46,52,49,42,35,54,52,52,45,25,57,78,43,74,65,40,65,87,79,36,64,88,54,52,67,82,31,25,55,51,37,11,33,47,49,27,48,43,36,36,72,62,67,67,26,76,56,40,33,23,35,40,38,43,53,87,50,76,48,35,27,14,39,36,37,70,101,57,80,48,29,38,37,28,74,39,38,37,71,44,75,40,56,66,53,48,76,40,33,66,78,75,41,42,80,63,29,56,73,22,55,42,64,94,41,33,42,39,62,53,52,56,56,48,73,72,54,85,67,63,56,100